Protein AF-A0A5C5ZYQ6-F1 (afdb_monomer)

Sequence (89 aa):
MSGLMNWKAFVLAAVVATVSLTQAGNASAGDHYYQPDCYWKTVTVYESIKKPYTAYVTKYDHCGHPYQAKVVRYKTVQVPVTKRIKVCH

Radius of gyration: 35.17 Å; Cα contacts (8 Å, |Δi|>4): 97; chains: 1; bounding box: 85×56×68 Å

pLDDT: mean 78.34, std 20.79, range [38.72, 98.19]

Solvent-accessible surface area (backbone atoms only — not comparable to full-atom values): 6047 Å² total; per-residue (Å²): 136,85,85,82,80,64,66,74,65,61,56,60,63,60,58,68,72,69,76,77,78,91,69,84,71,82,81,78,82,83,73,95,69,86,74,60,60,64,48,79,42,81,45,80,44,75,43,82,41,81,42,78,44,85,44,76,41,83,44,63,53,99,86,65,51,77,44,79,43,84,42,82,45,75,46,80,42,77,43,84,42,83,43,80,43,81,46,68,91

Foldseek 3Di:
DDDDDPPVVVVVVVVVVPPPPPDPDPPPPDDPDDDFDKDKDKDKDWDWDKDKDWDWDWDADPVRDTDTDIDIDIDIDTDIDIDIDIDTD

Mean predicted aligned error: 17.07 Å

Secondary structure (DSSP, 8-state):
------HHHHHHHHHHTSSS------------S----EEEEEEEEEEEEEEEEEEEEEEE-TT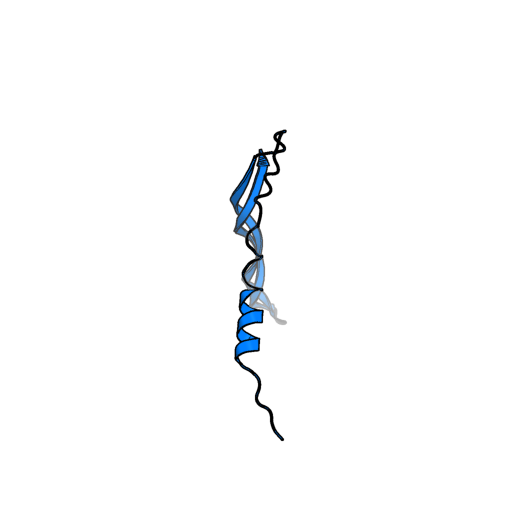--EEEEEEEEEEEEEEEEEEEEEEE-

Organism: NCBI:txid2528005

Structure (mmCIF, N/CA/C/O backbone):
data_AF-A0A5C5ZYQ6-F1
#
_entry.id   AF-A0A5C5ZYQ6-F1
#
loop_
_atom_site.group_PDB
_atom_site.id
_atom_site.type_symbol
_atom_site.label_atom_id
_atom_site.label_alt_id
_atom_site.label_comp_id
_atom_site.label_asym_id
_atom_site.label_entity_id
_atom_site.label_seq_id
_atom_site.pdbx_PDB_ins_code
_atom_site.Cartn_x
_atom_site.Cartn_y
_atom_site.Cartn_z
_atom_site.occupancy
_atom_site.B_iso_or_equiv
_atom_site.auth_seq_id
_atom_site.auth_comp_id
_atom_site.auth_asym_id
_atom_site.auth_atom_id
_atom_site.pdbx_PDB_model_num
ATOM 1 N N . MET A 1 1 ? 56.814 -49.183 11.050 1.00 38.72 1 MET A N 1
ATOM 2 C CA . MET A 1 1 ? 57.803 -48.108 10.836 1.00 38.72 1 MET A CA 1
ATOM 3 C C . MET A 1 1 ? 57.189 -47.086 9.906 1.00 38.72 1 MET A C 1
ATOM 5 O O . MET A 1 1 ? 56.742 -47.437 8.823 1.00 38.72 1 MET A O 1
ATOM 9 N N . SER A 1 2 ? 57.048 -45.879 10.434 1.00 39.88 2 SER A N 1
ATOM 10 C CA . SER A 1 2 ? 56.329 -44.737 9.882 1.00 39.88 2 SER A CA 1
ATOM 11 C C . SER A 1 2 ? 57.008 -44.193 8.625 1.00 39.88 2 SER A C 1
ATOM 13 O O . SER A 1 2 ? 58.213 -44.344 8.449 1.00 39.88 2 SER A O 1
ATOM 15 N N . GLY A 1 3 ? 56.194 -43.607 7.750 1.00 50.09 3 GLY A N 1
ATOM 16 C CA . GLY A 1 3 ? 56.513 -43.347 6.354 1.00 50.09 3 GLY A CA 1
ATOM 17 C C . GLY A 1 3 ? 57.555 -42.268 6.079 1.00 50.09 3 GLY A C 1
ATOM 18 O O . GLY A 1 3 ? 57.783 -41.355 6.867 1.00 50.09 3 GLY A O 1
ATOM 19 N N . LEU A 1 4 ? 58.086 -42.337 4.861 1.00 46.78 4 LEU A N 1
ATOM 20 C CA . LEU A 1 4 ? 58.627 -41.185 4.159 1.00 46.78 4 LEU A CA 1
ATOM 21 C C . LEU A 1 4 ? 57.831 -41.028 2.859 1.00 46.78 4 LEU A C 1
ATOM 23 O O . LEU A 1 4 ? 58.048 -41.726 1.871 1.00 46.78 4 LEU A O 1
ATOM 27 N N . MET A 1 5 ? 56.839 -40.143 2.905 1.00 58.47 5 MET A N 1
ATOM 28 C CA . MET A 1 5 ? 56.022 -39.763 1.760 1.00 58.47 5 MET A CA 1
ATOM 29 C C . MET A 1 5 ? 56.882 -38.912 0.815 1.00 58.47 5 MET A C 1
ATOM 31 O O . MET A 1 5 ? 57.365 -37.845 1.193 1.00 58.47 5 MET A O 1
ATOM 35 N N . ASN A 1 6 ? 57.123 -39.411 -0.400 1.00 60.41 6 ASN A N 1
ATOM 36 C CA . ASN A 1 6 ? 57.985 -38.776 -1.397 1.00 60.41 6 ASN A CA 1
ATOM 37 C C . ASN A 1 6 ? 57.287 -37.540 -1.990 1.00 60.41 6 ASN A C 1
ATOM 39 O O . ASN A 1 6 ? 56.593 -37.611 -3.001 1.00 60.41 6 ASN A O 1
ATOM 43 N N . TRP A 1 7 ? 57.478 -36.402 -1.327 1.00 51.97 7 TRP A N 1
ATOM 44 C CA . TRP A 1 7 ? 56.978 -35.061 -1.658 1.00 51.97 7 TRP A CA 1
ATOM 45 C C . TRP A 1 7 ? 57.107 -34.672 -3.143 1.00 51.97 7 TRP A C 1
ATOM 47 O O . TRP A 1 7 ? 56.250 -33.973 -3.683 1.00 51.97 7 TRP A O 1
ATOM 57 N N . LYS A 1 8 ? 58.127 -35.176 -3.848 1.00 51.44 8 LYS A N 1
ATOM 58 C CA . LYS A 1 8 ? 58.326 -34.909 -5.282 1.00 51.44 8 LYS A CA 1
ATOM 59 C C . LYS A 1 8 ? 57.233 -35.522 -6.165 1.00 51.44 8 LYS A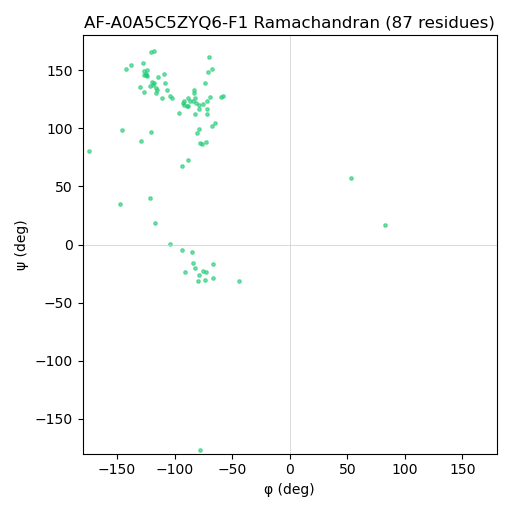 C 1
ATOM 61 O O . LYS A 1 8 ? 56.924 -34.964 -7.214 1.00 51.44 8 LYS A O 1
ATOM 66 N N . ALA A 1 9 ? 56.619 -36.624 -5.729 1.00 54.59 9 ALA A N 1
ATOM 67 C CA . ALA A 1 9 ? 55.519 -37.269 -6.443 1.00 54.59 9 ALA A CA 1
ATOM 68 C C . ALA A 1 9 ? 54.208 -36.465 -6.356 1.00 54.59 9 ALA A C 1
ATOM 70 O O . ALA A 1 9 ? 53.367 -36.570 -7.245 1.00 54.59 9 ALA A O 1
ATOM 71 N N . PHE A 1 10 ? 54.050 -35.622 -5.330 1.00 52.84 10 PHE A N 1
ATOM 72 C CA . PHE A 1 10 ? 52.843 -34.811 -5.141 1.00 52.84 10 PHE A CA 1
ATOM 73 C C . PHE A 1 10 ? 52.802 -33.565 -6.038 1.00 52.84 10 PHE A C 1
ATOM 75 O O . PHE A 1 10 ? 51.726 -33.099 -6.400 1.00 52.84 10 PHE A O 1
ATOM 82 N N . VAL A 1 11 ? 53.960 -33.039 -6.448 1.00 55.44 11 VAL A N 1
ATOM 83 C CA . VAL A 1 11 ? 54.034 -31.816 -7.269 1.00 55.44 11 VAL A CA 1
ATOM 84 C C . VAL A 1 11 ? 53.758 -32.102 -8.751 1.00 55.44 11 VAL A C 1
ATOM 86 O O . VAL A 1 11 ? 53.163 -31.274 -9.434 1.00 55.44 11 VAL A O 1
ATOM 89 N N . LEU A 1 12 ? 54.106 -33.292 -9.256 1.00 48.75 12 LEU A N 1
ATOM 90 C CA . LEU A 1 12 ? 53.917 -33.620 -10.675 1.00 48.75 12 LEU A CA 1
ATOM 91 C C . LEU A 1 12 ? 52.448 -33.881 -11.057 1.00 48.75 12 LEU A C 1
ATOM 93 O O . LEU A 1 12 ? 52.046 -33.578 -12.176 1.00 48.75 12 LEU A O 1
ATOM 97 N N . ALA A 1 13 ? 51.633 -34.389 -10.128 1.00 50.50 13 ALA A N 1
ATOM 98 C CA . ALA A 1 13 ? 50.202 -34.605 -10.359 1.00 50.50 13 ALA A CA 1
ATOM 99 C C . ALA A 1 13 ? 49.389 -33.293 -10.336 1.00 50.50 13 ALA A C 1
ATOM 101 O O . ALA A 1 13 ? 48.327 -33.216 -10.949 1.00 50.50 13 ALA A O 1
ATOM 102 N N . ALA A 1 14 ? 49.902 -32.244 -9.683 1.00 49.91 14 ALA A N 1
ATOM 103 C CA . ALA A 1 14 ? 49.242 -30.940 -9.601 1.00 49.91 14 ALA A CA 1
ATOM 104 C C . ALA A 1 14 ? 49.482 -30.047 -10.836 1.00 49.91 14 ALA A C 1
ATOM 106 O O . ALA A 1 14 ? 48.702 -29.131 -11.082 1.00 49.91 14 ALA A O 1
ATOM 107 N N . VAL A 1 15 ? 50.526 -30.312 -11.633 1.00 50.69 15 VAL A N 1
ATOM 108 C CA . VAL A 1 15 ? 50.853 -29.515 -12.835 1.00 50.69 15 VAL A CA 1
ATOM 109 C C . VAL A 1 15 ? 50.191 -30.069 -14.105 1.00 50.69 15 VAL A C 1
ATOM 111 O O . VAL A 1 15 ? 49.930 -29.321 -15.039 1.00 50.69 15 VAL A O 1
ATOM 114 N N . VAL A 1 16 ? 49.831 -31.356 -14.141 1.00 51.31 16 VAL A N 1
ATOM 115 C CA . VAL A 1 16 ? 49.119 -31.946 -15.296 1.00 51.31 16 VAL A CA 1
ATOM 116 C C . VAL A 1 16 ? 47.600 -31.719 -15.226 1.00 51.31 16 VAL A C 1
ATOM 118 O O . VAL A 1 16 ? 46.919 -31.799 -16.241 1.00 51.31 16 VAL A O 1
ATOM 121 N N . ALA A 1 17 ? 47.058 -31.339 -14.064 1.00 50.06 17 ALA A N 1
ATOM 122 C CA . ALA A 1 17 ? 45.649 -30.956 -13.921 1.00 50.06 17 ALA A CA 1
ATOM 123 C C . ALA A 1 17 ? 45.362 -29.476 -14.260 1.0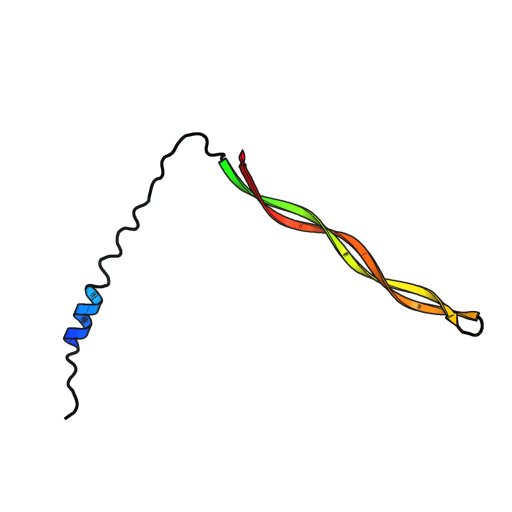0 50.06 17 ALA A C 1
ATOM 125 O O . ALA A 1 17 ? 44.200 -29.075 -14.301 1.00 50.06 17 ALA A O 1
ATOM 126 N N . THR A 1 18 ? 46.387 -28.650 -14.508 1.00 49.97 18 THR A N 1
ATOM 127 C CA . THR A 1 18 ? 46.227 -27.203 -14.762 1.00 49.97 18 THR A CA 1
ATOM 128 C C . THR A 1 18 ? 46.365 -26.796 -16.233 1.00 49.97 18 THR A C 1
ATOM 130 O O . THR A 1 18 ? 46.187 -25.621 -16.547 1.00 49.97 18 THR A O 1
ATOM 133 N N . VAL A 1 19 ? 46.601 -27.738 -17.159 1.00 53.78 19 VAL A N 1
ATOM 134 C CA . VAL A 1 19 ? 46.831 -27.449 -18.595 1.00 53.78 19 VAL A CA 1
ATOM 135 C C . VAL A 1 19 ? 45.815 -28.151 -19.510 1.00 53.78 19 VAL A C 1
ATOM 137 O O . VAL A 1 19 ? 46.150 -28.654 -20.576 1.00 53.78 19 VAL A O 1
ATOM 140 N N . SER A 1 20 ? 44.540 -28.200 -19.121 1.00 53.09 20 SER A N 1
ATOM 141 C CA . SER A 1 20 ? 43.473 -28.631 -20.044 1.00 53.09 20 SER A CA 1
ATOM 142 C C . SER A 1 20 ? 42.122 -27.951 -19.803 1.00 53.09 20 SER A C 1
ATOM 144 O O . SER A 1 20 ? 41.073 -28.553 -20.000 1.00 53.09 20 SER A O 1
ATOM 146 N N . LEU A 1 21 ? 42.137 -26.674 -19.407 1.00 51.69 21 LEU A N 1
ATOM 147 C CA . LEU A 1 21 ? 40.949 -25.802 -19.410 1.00 51.69 21 LEU A CA 1
ATOM 148 C C . LEU A 1 21 ? 41.095 -24.604 -20.365 1.00 51.69 21 LEU A C 1
ATOM 150 O O . LEU A 1 21 ? 40.345 -23.636 -20.288 1.00 51.69 21 LEU A O 1
ATOM 154 N N . THR A 1 22 ? 42.024 -24.673 -21.319 1.00 55.81 22 THR A N 1
ATOM 155 C CA . THR A 1 22 ? 42.147 -23.696 -22.410 1.00 55.81 22 THR A CA 1
ATOM 156 C C . THR A 1 22 ? 41.383 -24.156 -23.649 1.00 55.81 22 THR A C 1
ATOM 158 O O . THR A 1 22 ? 41.992 -24.484 -24.661 1.00 55.81 22 THR A O 1
ATOM 161 N N . GLN A 1 23 ? 40.052 -24.193 -23.563 1.00 54.59 23 GLN A N 1
ATOM 162 C CA . GLN A 1 23 ? 39.150 -23.898 -24.688 1.00 54.59 23 GLN A CA 1
ATOM 163 C C . GLN A 1 23 ? 37.693 -23.902 -24.209 1.00 54.59 23 GLN A C 1
ATOM 165 O O . GLN A 1 23 ? 36.942 -24.850 -24.411 1.00 54.59 23 GLN A O 1
ATOM 170 N N . ALA A 1 24 ? 37.253 -22.799 -23.606 1.00 52.03 24 ALA A N 1
ATOM 171 C CA . ALA A 1 24 ? 35.870 -22.389 -23.807 1.00 52.03 24 ALA A CA 1
ATOM 172 C C . ALA A 1 24 ? 35.827 -21.765 -25.208 1.00 52.03 24 ALA A C 1
ATOM 174 O O . ALA A 1 24 ? 36.095 -20.578 -25.380 1.00 52.03 24 ALA A O 1
ATOM 175 N N . GLY A 1 25 ? 35.634 -22.596 -26.233 1.00 55.53 25 GLY A N 1
ATOM 176 C CA . GLY A 1 25 ? 35.371 -22.095 -27.575 1.00 55.53 25 GLY A CA 1
ATOM 177 C C . GLY A 1 25 ? 34.120 -21.222 -27.527 1.00 55.53 25 GLY A C 1
ATOM 178 O O . GLY A 1 25 ? 33.088 -21.649 -27.011 1.00 55.53 25 GLY A O 1
ATOM 179 N N . ASN A 1 26 ? 34.204 -19.996 -28.039 1.00 58.31 26 ASN A N 1
ATOM 180 C CA . ASN A 1 26 ? 33.015 -19.187 -28.267 1.00 58.31 26 ASN A CA 1
ATOM 181 C C . ASN A 1 26 ? 32.182 -19.898 -29.337 1.00 58.31 26 ASN A C 1
ATOM 183 O O . ASN A 1 26 ? 32.539 -19.884 -30.515 1.00 58.31 26 ASN A O 1
ATOM 187 N N . ALA A 1 27 ? 31.088 -20.542 -28.937 1.00 57.72 27 ALA A N 1
ATOM 188 C CA . ALA A 1 27 ? 30.088 -21.001 -29.883 1.00 57.72 27 ALA A CA 1
ATOM 189 C C . ALA A 1 27 ? 29.422 -19.759 -30.494 1.00 57.72 27 ALA A C 1
ATOM 191 O O . ALA A 1 27 ? 28.604 -19.101 -29.855 1.00 57.72 27 ALA A O 1
ATOM 192 N N . SER A 1 28 ? 29.807 -19.406 -31.721 1.00 61.59 28 SER A N 1
ATOM 193 C CA . SER A 1 28 ? 29.049 -18.457 -32.535 1.00 61.59 28 SER A CA 1
ATOM 194 C C . SER A 1 28 ? 27.894 -19.220 -33.172 1.00 61.59 28 SER A C 1
ATOM 196 O O . SER A 1 28 ? 28.069 -19.901 -34.182 1.00 61.59 28 SER A O 1
ATOM 198 N N . ALA A 1 29 ? 26.719 -19.156 -32.550 1.00 56.88 29 ALA A N 1
ATOM 199 C CA . ALA A 1 29 ? 25.483 -19.569 -33.195 1.00 56.88 29 ALA A CA 1
ATOM 200 C C . ALA A 1 29 ? 25.048 -18.441 -34.138 1.00 56.88 29 ALA A C 1
ATOM 202 O O . ALA A 1 29 ? 24.325 -17.524 -33.751 1.00 56.88 29 ALA A O 1
ATOM 203 N N . GLY A 1 30 ? 25.559 -18.476 -35.366 1.00 59.97 30 GLY A N 1
ATOM 204 C CA . GLY A 1 30 ? 25.030 -17.671 -36.454 1.00 59.97 30 GLY A CA 1
ATOM 205 C C . GLY A 1 30 ? 23.774 -18.337 -36.993 1.00 59.97 30 GLY A C 1
ATOM 206 O O . GLY A 1 30 ? 23.885 -19.262 -37.787 1.00 59.97 30 GLY A O 1
ATOM 207 N N . ASP A 1 31 ? 22.605 -17.858 -36.579 1.00 51.12 31 ASP A N 1
ATOM 208 C CA . ASP A 1 31 ? 21.372 -18.082 -37.332 1.00 51.12 31 ASP A CA 1
ATOM 209 C C . ASP A 1 31 ? 20.683 -16.729 -37.522 1.00 51.12 31 ASP A C 1
ATOM 211 O O . ASP A 1 31 ? 19.958 -16.209 -36.671 1.00 51.12 31 ASP A O 1
ATOM 215 N N . HIS A 1 32 ? 21.060 -16.075 -38.619 1.00 56.50 32 HIS A N 1
ATOM 216 C CA . HIS A 1 32 ? 20.630 -14.731 -38.975 1.00 56.50 32 HIS A CA 1
ATOM 217 C C . HIS A 1 32 ? 19.329 -14.822 -39.774 1.00 56.50 32 HIS A C 1
ATOM 219 O O . HIS A 1 32 ? 19.314 -14.637 -40.988 1.00 56.50 32 HIS A O 1
ATOM 225 N N . TYR A 1 33 ? 18.229 -15.141 -39.093 1.00 53.78 33 TYR A N 1
ATOM 226 C CA . TYR A 1 33 ? 16.893 -15.006 -39.665 1.00 53.78 33 TYR A CA 1
ATOM 227 C C . TYR A 1 33 ? 15.901 -14.611 -38.565 1.00 53.78 33 TYR A C 1
ATOM 229 O O . TYR A 1 33 ? 15.462 -15.436 -37.772 1.00 53.78 33 TYR A O 1
ATOM 237 N N . TYR A 1 34 ? 15.600 -13.309 -38.495 1.00 58.69 34 TYR A N 1
ATOM 238 C CA . TYR A 1 34 ? 14.559 -12.714 -37.646 1.00 58.69 34 TYR A CA 1
ATOM 23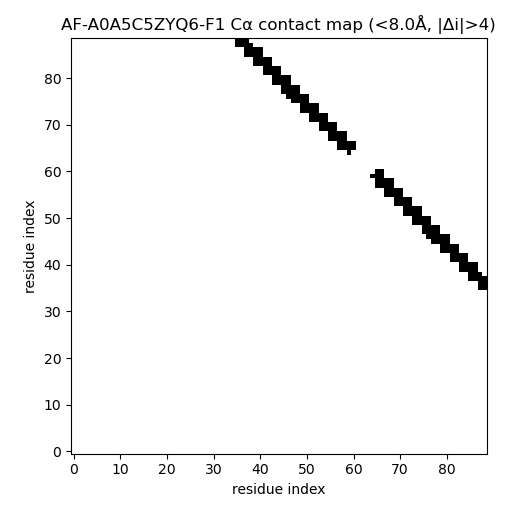9 C C . TYR A 1 34 ? 14.637 -13.081 -36.148 1.00 58.69 34 TYR A C 1
ATOM 241 O O . TYR A 1 34 ? 13.680 -13.581 -35.559 1.00 58.69 34 TYR A O 1
ATOM 249 N N . GLN A 1 35 ? 15.768 -12.799 -35.489 1.00 61.75 35 GLN A N 1
ATOM 250 C CA . GLN A 1 35 ? 15.755 -12.722 -34.026 1.00 61.75 35 GLN A CA 1
ATOM 251 C C . GLN A 1 35 ? 15.170 -11.366 -33.622 1.00 61.75 35 GLN A C 1
ATOM 253 O O . GLN A 1 35 ? 15.772 -10.348 -33.969 1.00 61.75 35 GLN A O 1
ATOM 258 N N . PRO A 1 36 ? 14.017 -11.327 -32.926 1.00 70.50 36 PRO A N 1
ATOM 259 C CA . PRO A 1 36 ? 13.501 -10.074 -32.407 1.00 70.50 36 PRO A CA 1
ATOM 260 C C . PRO A 1 36 ? 14.545 -9.502 -31.452 1.00 70.50 36 PRO A C 1
ATOM 262 O O . PRO A 1 36 ? 15.032 -10.203 -30.555 1.00 70.50 36 PRO A O 1
ATOM 265 N N . ASP A 1 37 ? 14.934 -8.254 -31.684 1.00 83.56 37 ASP A N 1
ATOM 266 C CA . ASP A 1 37 ? 15.945 -7.609 -30.862 1.00 83.56 37 ASP A CA 1
ATOM 267 C C . ASP A 1 37 ? 15.298 -7.311 -29.508 1.00 83.56 37 ASP A C 1
ATOM 269 O O . ASP A 1 37 ? 14.314 -6.580 -29.384 1.00 83.56 37 ASP A O 1
ATOM 273 N N . CYS A 1 38 ? 15.787 -8.019 -28.492 1.00 87.75 38 CYS A N 1
ATOM 274 C CA . CYS A 1 38 ? 15.223 -7.998 -27.160 1.00 87.75 38 CYS A CA 1
ATOM 275 C C . CYS A 1 38 ? 16.179 -7.311 -26.196 1.00 87.75 38 CYS A C 1
ATOM 277 O O . CYS A 1 38 ? 17.297 -7.779 -25.976 1.00 87.75 38 CYS A O 1
ATOM 279 N N . TYR A 1 39 ? 15.687 -6.304 -25.484 1.00 88.81 39 TYR A N 1
ATOM 280 C CA . TYR A 1 39 ? 16.431 -5.650 -24.415 1.00 88.81 39 TYR A CA 1
ATOM 281 C C . TYR A 1 39 ? 15.631 -5.607 -23.115 1.00 88.81 39 TYR A C 1
ATOM 283 O O . TYR A 1 39 ? 14.399 -5.683 -23.072 1.00 88.81 39 TYR A O 1
ATOM 291 N N . TRP A 1 40 ? 16.358 -5.502 -22.006 1.00 91.69 40 TRP A N 1
ATOM 292 C CA . TRP A 1 40 ? 15.750 -5.326 -20.697 1.00 91.69 40 TRP A CA 1
ATOM 293 C C . TRP A 1 40 ? 15.540 -3.848 -20.411 1.00 91.69 40 TRP A C 1
ATOM 295 O O . TRP A 1 40 ? 16.494 -3.071 -20.412 1.00 91.69 40 TRP A O 1
ATOM 305 N N . LYS A 1 41 ? 14.305 -3.481 -20.081 1.00 91.88 41 LYS A N 1
ATOM 306 C CA . LYS A 1 41 ? 13.932 -2.122 -19.703 1.00 91.88 41 LYS A CA 1
ATOM 307 C C . LYS A 1 41 ? 13.454 -2.093 -18.260 1.00 91.88 41 LYS A C 1
ATOM 309 O O . LYS A 1 41 ? 12.644 -2.921 -17.844 1.00 91.88 41 LYS A O 1
ATOM 314 N N . THR A 1 42 ? 13.936 -1.117 -17.504 1.00 95.12 42 THR A N 1
ATOM 315 C CA . THR A 1 42 ? 13.398 -0.802 -16.182 1.00 95.12 42 THR A CA 1
ATOM 316 C C . THR A 1 42 ? 12.198 0.121 -16.352 1.00 95.12 42 THR A C 1
ATOM 318 O O . THR A 1 42 ? 12.312 1.179 -16.969 1.00 95.12 42 THR A O 1
ATOM 321 N N . VAL A 1 43 ? 11.046 -0.285 -15.831 1.00 94.75 43 VAL A N 1
ATOM 322 C CA . VAL A 1 43 ? 9.798 0.482 -15.882 1.00 94.75 43 VAL A CA 1
ATOM 323 C C . VAL A 1 43 ? 9.216 0.635 -14.483 1.00 94.75 43 VAL A C 1
ATOM 325 O O . VAL A 1 43 ? 9.365 -0.249 -13.638 1.00 94.75 43 VAL A O 1
ATOM 328 N N . THR A 1 44 ? 8.527 1.746 -14.249 1.00 96.06 44 THR A N 1
ATOM 329 C CA . THR A 1 44 ? 7.728 1.949 -13.039 1.00 96.06 44 THR A CA 1
ATOM 330 C C . THR A 1 44 ? 6.304 1.492 -13.319 1.00 96.06 44 THR A C 1
ATOM 332 O O . THR A 1 44 ? 5.650 2.014 -14.219 1.00 96.06 44 THR A O 1
ATOM 335 N N . VAL A 1 45 ? 5.823 0.517 -12.553 1.00 94.25 45 VAL A N 1
ATOM 336 C CA . VAL A 1 45 ? 4.448 0.007 -12.619 1.00 94.25 45 VAL A CA 1
ATOM 337 C C . VAL A 1 45 ? 3.751 0.328 -11.305 1.00 94.25 45 VAL A C 1
ATOM 339 O O . VAL A 1 45 ? 4.375 0.288 -10.250 1.00 94.25 45 VAL A O 1
ATOM 342 N N . TYR A 1 46 ? 2.462 0.645 -11.352 1.00 95.00 46 TYR A N 1
ATOM 343 C CA . TYR A 1 46 ? 1.666 0.865 -10.149 1.00 95.00 46 TYR A CA 1
ATOM 344 C C . TYR A 1 46 ? 0.983 -0.430 -9.726 1.00 95.00 46 TYR A C 1
ATOM 346 O O . TYR A 1 46 ? 0.223 -1.017 -10.495 1.00 95.00 46 TYR A O 1
ATOM 354 N N . GLU A 1 47 ? 1.256 -0.867 -8.501 1.00 95.38 47 GLU A N 1
ATOM 355 C CA . GLU A 1 47 ? 0.636 -2.049 -7.913 1.00 95.38 47 GLU A CA 1
ATOM 356 C C . GLU A 1 47 ? -0.365 -1.671 -6.826 1.00 95.38 47 GLU A C 1
ATOM 358 O O . GLU A 1 47 ? -0.108 -0.808 -5.983 1.00 95.38 47 GLU A O 1
ATOM 363 N N . SER A 1 48 ? -1.500 -2.369 -6.819 1.00 96.44 48 SER A N 1
ATOM 364 C CA . SER A 1 48 ? -2.540 -2.197 -5.812 1.00 96.44 48 SER A CA 1
ATOM 365 C C . SER A 1 48 ? -2.206 -2.994 -4.558 1.00 96.44 48 SER A C 1
ATOM 367 O O . SER 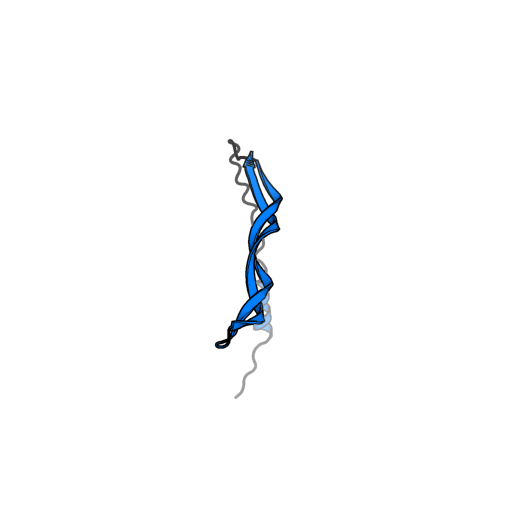A 1 48 ? -2.245 -4.223 -4.556 1.00 96.44 48 SER A O 1
ATOM 369 N N . ILE A 1 49 ? -1.917 -2.290 -3.467 1.00 96.50 49 ILE A N 1
ATOM 370 C CA . ILE A 1 49 ? -1.539 -2.884 -2.182 1.00 96.50 49 ILE A CA 1
ATOM 371 C C . ILE A 1 49 ? -2.564 -2.493 -1.118 1.00 96.50 49 ILE A C 1
ATOM 373 O O . ILE A 1 49 ? -2.973 -1.335 -1.018 1.00 96.50 49 ILE A O 1
ATOM 377 N N . LYS A 1 50 ? -2.961 -3.450 -0.270 1.00 97.25 50 LYS A N 1
ATOM 378 C CA . LYS A 1 50 ? -3.766 -3.169 0.927 1.00 97.25 50 LYS A CA 1
ATOM 379 C C . LYS A 1 50 ? -2.869 -2.618 2.036 1.00 97.25 50 LYS A C 1
ATOM 381 O O . LYS A 1 50 ? -1.947 -3.297 2.483 1.00 97.25 50 LYS A O 1
ATOM 386 N N . LYS A 1 51 ? -3.147 -1.400 2.504 1.00 96.56 51 LYS A N 1
ATOM 387 C CA . LYS A 1 51 ? -2.430 -0.765 3.620 1.00 96.56 51 LYS A CA 1
ATOM 388 C C . LYS A 1 51 ? -3.363 -0.544 4.814 1.00 96.56 51 LYS A C 1
ATOM 390 O O . LYS A 1 51 ? -4.475 -0.041 4.613 1.00 96.56 51 LYS A O 1
ATOM 395 N N . PRO A 1 52 ? -2.931 -0.899 6.039 1.00 97.31 52 PRO A N 1
ATOM 396 C CA . PRO A 1 52 ? -3.695 -0.606 7.238 1.00 97.31 52 PRO A CA 1
ATOM 397 C C . PRO A 1 52 ? -3.669 0.897 7.534 1.00 97.31 52 PRO A C 1
ATOM 399 O O . PRO A 1 52 ? -2.683 1.584 7.266 1.0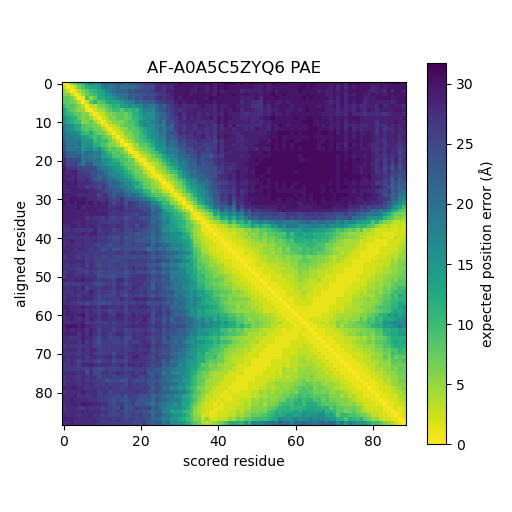0 97.31 52 PRO A O 1
ATOM 402 N N . TYR A 1 53 ? -4.746 1.405 8.118 1.00 95.75 53 TYR A N 1
ATOM 403 C CA . TYR A 1 53 ? -4.812 2.741 8.693 1.00 95.75 53 TYR A CA 1
ATOM 404 C C . TYR A 1 53 ? -5.641 2.720 9.976 1.00 95.75 53 TYR A C 1
ATOM 406 O O . TYR A 1 53 ? -6.538 1.893 10.149 1.00 95.75 53 TYR A O 1
ATOM 414 N N . THR A 1 54 ? -5.321 3.634 10.889 1.00 98.19 54 THR A N 1
ATOM 415 C CA . THR A 1 54 ? -6.098 3.827 12.115 1.00 98.19 54 THR A CA 1
ATOM 416 C C . THR A 1 54 ? -7.291 4.724 11.815 1.00 98.19 54 THR A C 1
ATOM 418 O O . THR A 1 54 ? -7.123 5.798 11.241 1.00 98.19 54 THR A O 1
ATOM 421 N N . ALA A 1 55 ? -8.479 4.302 12.234 1.00 97.06 55 ALA A N 1
ATOM 422 C CA . ALA A 1 55 ? -9.680 5.122 12.250 1.00 97.06 55 ALA A CA 1
ATOM 423 C C . ALA A 1 55 ? -10.269 5.152 13.662 1.00 97.06 55 ALA A C 1
ATOM 425 O O . ALA A 1 55 ? -10.150 4.183 14.414 1.00 97.06 55 ALA A O 1
ATOM 426 N N . TYR A 1 56 ? -10.928 6.255 13.997 1.00 97.56 56 TYR A N 1
ATOM 427 C CA . TYR A 1 56 ? -11.742 6.371 15.199 1.00 97.56 56 TYR A CA 1
ATOM 428 C C . TYR A 1 56 ? -13.204 6.277 14.785 1.00 97.56 56 TYR A C 1
ATOM 430 O O . TYR A 1 56 ? -13.628 6.943 13.838 1.00 97.56 56 TYR A O 1
ATOM 438 N N . VAL A 1 57 ? -13.940 5.377 15.427 1.00 97.31 57 VAL A N 1
ATOM 439 C CA . VAL A 1 57 ? -15.365 5.177 15.169 1.00 97.31 57 VAL A CA 1
ATOM 440 C C . VAL A 1 57 ? -16.139 5.396 16.453 1.00 97.31 57 VAL A C 1
ATOM 442 O O . VAL A 1 57 ? -15.756 4.888 17.507 1.00 97.31 57 VAL A O 1
ATOM 445 N N . THR A 1 58 ? -17.252 6.112 16.348 1.00 98.12 58 THR A N 1
ATOM 446 C CA . THR A 1 58 ? -18.195 6.248 17.452 1.00 98.12 58 THR A CA 1
ATOM 447 C C . THR A 1 58 ? -18.932 4.928 17.640 1.00 98.12 58 THR A C 1
ATOM 449 O O . THR A 1 58 ? -19.544 4.408 16.704 1.00 98.12 58 THR A O 1
ATOM 452 N N . LYS A 1 59 ? -18.855 4.375 18.846 1.00 97.56 59 LYS A N 1
ATOM 453 C CA . LYS A 1 59 ? -19.644 3.228 19.304 1.00 97.56 59 LYS A CA 1
ATOM 454 C C . LYS A 1 59 ? -20.462 3.642 20.520 1.00 97.56 59 LYS A C 1
ATOM 456 O O . LYS A 1 59 ? -20.188 4.680 21.110 1.00 97.56 59 LYS A O 1
ATOM 461 N N . TYR A 1 60 ? -21.437 2.823 20.886 1.00 98.00 60 TYR A N 1
ATOM 462 C CA . TYR A 1 60 ? -22.306 3.055 22.033 1.00 98.00 60 TYR A CA 1
ATOM 463 C C . TYR A 1 60 ? -22.136 1.923 23.045 1.00 98.00 60 TYR A C 1
ATOM 465 O O . TYR A 1 60 ? -21.946 0.768 22.649 1.00 98.00 60 TYR A O 1
ATOM 473 N N . ASP A 1 61 ? -22.102 2.259 24.334 1.00 96.81 61 ASP A N 1
ATOM 474 C CA . ASP A 1 61 ? -22.087 1.275 25.420 1.00 96.81 61 ASP A CA 1
ATOM 475 C C . ASP A 1 61 ? -23.493 0.682 25.662 1.00 96.81 61 ASP A C 1
ATOM 477 O O . ASP A 1 61 ? -24.447 0.983 24.944 1.00 96.81 61 ASP A O 1
ATOM 481 N N . HIS A 1 62 ? -23.632 -0.177 26.677 1.00 96.75 62 HIS A N 1
ATOM 482 C CA . HIS A 1 62 ? -24.919 -0.784 27.037 1.00 96.75 62 HIS A CA 1
ATOM 483 C C . HIS A 1 62 ? -25.951 0.223 27.583 1.00 96.75 62 HIS A C 1
ATOM 485 O O . HIS A 1 62 ? -27.139 -0.085 27.597 1.00 96.75 62 HIS A O 1
ATOM 491 N N . CYS A 1 63 ? -25.510 1.413 28.002 1.00 97.38 63 CYS A N 1
ATOM 492 C CA . CYS A 1 63 ? -26.353 2.519 28.456 1.00 97.38 63 CYS A CA 1
ATOM 493 C C . CYS A 1 63 ? -26.691 3.510 27.326 1.00 97.38 63 CYS A C 1
ATOM 495 O O . CYS A 1 63 ? -27.459 4.443 27.548 1.00 97.38 63 CYS A O 1
ATOM 497 N N . GLY A 1 64 ? -26.129 3.338 26.124 1.00 97.31 64 GLY A N 1
ATOM 498 C CA . GLY A 1 64 ? -26.308 4.259 25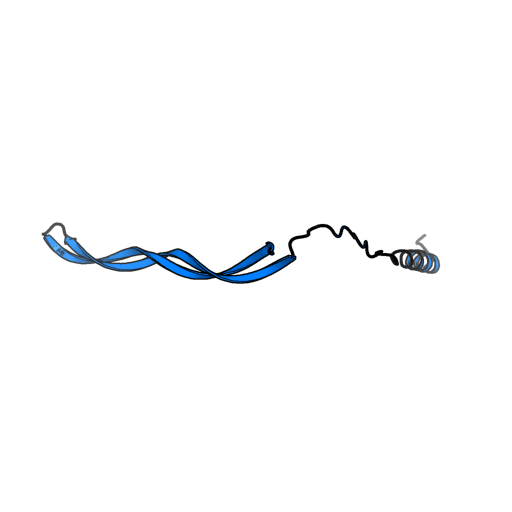.002 1.00 97.31 64 GLY A CA 1
ATOM 499 C C . GLY A 1 64 ? -25.392 5.488 25.023 1.00 97.31 64 GLY A C 1
ATOM 500 O O . GLY A 1 64 ? -25.653 6.444 24.292 1.00 97.31 64 GLY A O 1
ATOM 501 N N . HIS A 1 65 ? -24.308 5.493 25.802 1.00 97.44 65 HIS A N 1
ATOM 502 C CA . HIS A 1 65 ? -23.328 6.582 25.777 1.00 97.44 65 HIS A CA 1
ATOM 503 C C . HIS A 1 65 ? -22.314 6.400 24.639 1.00 97.44 65 HIS A C 1
ATOM 505 O O . HIS A 1 65 ? -21.757 5.306 24.479 1.00 97.44 65 HIS A O 1
ATOM 511 N N . PRO A 1 66 ? -22.033 7.456 23.849 1.00 97.81 66 PRO A N 1
ATOM 512 C CA . PRO A 1 66 ? -21.056 7.383 22.777 1.00 97.81 66 PRO A CA 1
ATOM 513 C C . PRO A 1 66 ? -19.624 7.351 23.325 1.00 97.81 66 PRO A C 1
ATOM 515 O O . PRO A 1 66 ? -19.258 8.130 24.203 1.00 97.81 66 PRO A O 1
ATOM 518 N N . TYR A 1 67 ? -18.775 6.515 22.734 1.00 97.19 67 TYR A N 1
ATOM 519 C CA . TYR A 1 67 ? -17.332 6.504 22.965 1.00 97.19 67 TYR A CA 1
ATOM 520 C C . TYR A 1 67 ? -16.564 6.316 21.653 1.00 97.19 67 TYR A C 1
ATOM 522 O O . TYR A 1 67 ? -17.070 5.750 20.681 1.00 97.19 67 TYR A O 1
ATOM 530 N N . GLN A 1 68 ? -15.316 6.790 21.620 1.00 98.06 68 GLN A N 1
ATOM 531 C CA . GLN A 1 68 ? -14.428 6.616 20.471 1.00 98.06 68 GLN A CA 1
ATOM 532 C C . GLN A 1 68 ? -13.660 5.301 20.584 1.00 98.06 68 GLN A C 1
ATOM 534 O O . GLN A 1 68 ? -12.868 5.104 21.505 1.00 98.06 68 GLN A O 1
ATOM 539 N N . ALA A 1 69 ? -13.856 4.409 19.617 1.00 97.69 69 ALA A N 1
ATOM 540 C CA . ALA A 1 69 ? -13.093 3.176 19.502 1.00 97.69 69 ALA A CA 1
ATOM 541 C C . ALA A 1 69 ? -12.028 3.311 18.408 1.00 97.69 69 ALA A C 1
ATOM 543 O O . ALA A 1 69 ? -12.337 3.614 17.253 1.00 97.69 69 ALA A O 1
ATOM 544 N N . LYS A 1 70 ? -10.769 3.029 18.758 1.00 97.69 70 LYS A N 1
ATOM 545 C CA . LYS A 1 70 ? -9.673 2.920 17.792 1.00 97.69 70 LYS A CA 1
ATOM 546 C C . LYS A 1 70 ? -9.799 1.597 17.039 1.00 97.69 70 LYS A C 1
ATOM 548 O O . LYS A 1 70 ? -9.760 0.531 17.649 1.00 97.69 70 LYS A O 1
ATOM 553 N N . VAL A 1 71 ? -9.928 1.655 15.718 1.00 97.44 71 VAL A N 1
ATOM 554 C CA . VAL A 1 71 ? -10.016 0.471 14.854 1.00 97.44 71 VAL A CA 1
ATOM 555 C C . VAL A 1 71 ? -8.976 0.532 13.744 1.00 97.44 71 VAL A C 1
ATOM 557 O O . VAL A 1 71 ? -8.658 1.601 13.221 1.00 97.44 71 VAL A O 1
ATOM 560 N N . VAL A 1 72 ? -8.453 -0.631 13.362 1.00 98.19 72 VAL A N 1
ATOM 561 C CA . VAL A 1 72 ? -7.604 -0.768 12.176 1.00 98.19 72 VAL A CA 1
ATOM 562 C C . VAL A 1 72 ? -8.496 -1.118 10.994 1.00 98.19 72 VAL A C 1
ATOM 564 O O . VAL A 1 72 ? -9.244 -2.094 11.033 1.00 98.19 72 VAL A O 1
ATOM 567 N N . ARG A 1 73 ? -8.428 -0.308 9.942 1.00 97.19 73 ARG A N 1
ATOM 568 C CA . ARG A 1 73 ? -9.105 -0.542 8.662 1.00 97.19 73 ARG A CA 1
ATOM 569 C C . ARG A 1 73 ? -8.067 -0.681 7.558 1.00 97.19 73 ARG A C 1
ATOM 571 O O . ARG A 1 73 ? -6.905 -0.341 7.750 1.00 97.19 73 ARG A O 1
ATOM 578 N N . TYR A 1 74 ? -8.485 -1.168 6.396 1.00 96.62 74 TYR A N 1
ATOM 579 C CA . TYR A 1 74 ? -7.610 -1.341 5.241 1.00 96.62 74 TYR A CA 1
ATOM 580 C C . TYR A 1 74 ? -8.113 -0.511 4.072 1.00 96.62 74 TYR A C 1
ATOM 582 O O . TYR A 1 74 ? -9.315 -0.449 3.821 1.00 96.62 74 TYR A O 1
ATOM 590 N N . LYS A 1 75 ? -7.180 0.106 3.350 1.00 96.06 75 LYS A N 1
ATOM 591 C CA . LYS A 1 75 ? -7.447 0.779 2.078 1.00 96.06 75 LYS A CA 1
ATOM 592 C C . LYS A 1 75 ? -6.531 0.229 0.997 1.00 96.06 75 LYS A C 1
ATOM 594 O O . LYS A 1 75 ? -5.381 -0.117 1.274 1.00 96.06 75 LYS A O 1
ATOM 599 N N . THR A 1 76 ? -7.040 0.156 -0.224 1.00 97.62 76 THR A N 1
ATOM 600 C CA . THR A 1 76 ? -6.229 -0.163 -1.399 1.00 97.62 76 THR A CA 1
ATOM 601 C C . THR A 1 76 ? -5.546 1.114 -1.868 1.00 97.62 76 THR A C 1
ATOM 603 O O . THR A 1 76 ? -6.207 2.131 -2.065 1.00 97.62 76 THR A O 1
ATOM 606 N N . VAL A 1 77 ? -4.226 1.076 -2.013 1.00 96.62 77 VAL A N 1
ATOM 607 C CA . VAL A 1 77 ? -3.423 2.184 -2.543 1.00 96.62 77 VAL A CA 1
ATOM 608 C C . VAL A 1 77 ? -2.593 1.699 -3.721 1.00 96.62 77 VAL A C 1
ATOM 610 O O . VAL A 1 77 ? -2.154 0.552 -3.730 1.00 96.62 77 VAL A O 1
ATOM 613 N N . GLN A 1 78 ? -2.370 2.577 -4.696 1.00 95.31 78 GLN A N 1
ATOM 614 C CA . GLN A 1 78 ? -1.439 2.323 -5.791 1.00 95.31 78 GLN A CA 1
ATOM 615 C C . GLN A 1 78 ? -0.036 2.746 -5.360 1.00 95.31 78 GLN A C 1
ATOM 617 O O . GLN A 1 78 ? 0.167 3.895 -4.962 1.00 95.31 78 GLN A O 1
ATOM 622 N N . VAL A 1 79 ? 0.921 1.826 -5.423 1.00 95.25 79 VAL A N 1
ATOM 623 C CA . VAL A 1 79 ? 2.321 2.077 -5.060 1.00 95.25 79 VAL A CA 1
ATOM 624 C C . VAL A 1 79 ? 3.195 1.900 -6.301 1.00 95.25 79 VAL A C 1
ATOM 626 O O . VAL A 1 79 ? 3.049 0.885 -6.983 1.00 95.25 79 VAL A O 1
ATOM 629 N N . PRO A 1 80 ? 4.089 2.855 -6.618 1.00 95.81 80 PRO A N 1
ATOM 630 C CA . PRO A 1 80 ? 5.035 2.690 -7.712 1.00 95.81 80 PRO A CA 1
ATOM 631 C C . PRO A 1 80 ? 6.074 1.623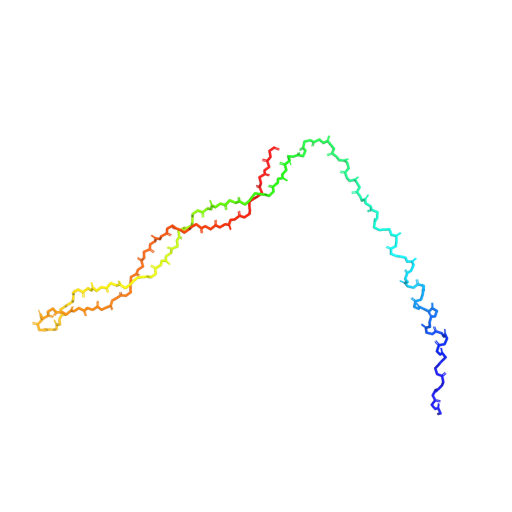 -7.348 1.00 95.81 80 PRO A C 1
ATOM 633 O O . PRO A 1 80 ? 6.720 1.697 -6.302 1.00 95.81 80 PRO A O 1
ATOM 636 N N . VAL A 1 81 ? 6.242 0.639 -8.225 1.00 94.56 81 VAL A N 1
ATOM 637 C CA . VAL A 1 81 ? 7.210 -0.450 -8.103 1.00 94.56 81 VAL A CA 1
ATOM 638 C C . VAL A 1 81 ? 8.049 -0.510 -9.370 1.00 94.56 81 VAL A C 1
ATOM 640 O O . VAL A 1 81 ? 7.533 -0.515 -10.489 1.00 94.56 81 VAL A O 1
ATOM 643 N N . THR A 1 82 ? 9.360 -0.579 -9.188 1.00 95.94 82 THR A N 1
ATOM 644 C CA . THR A 1 82 ? 10.316 -0.720 -10.281 1.00 95.94 82 THR A CA 1
ATOM 645 C C . THR A 1 82 ? 10.396 -2.180 -10.709 1.00 95.94 82 THR A C 1
ATOM 647 O O . THR A 1 82 ? 10.738 -3.048 -9.905 1.00 95.94 82 THR A O 1
ATOM 650 N N . LYS A 1 83 ? 10.109 -2.462 -11.982 1.00 93.81 83 LYS A N 1
ATOM 651 C CA . LYS A 1 83 ? 10.211 -3.803 -12.568 1.00 93.81 83 LYS A CA 1
ATOM 652 C C . LYS A 1 83 ? 11.123 -3.800 -13.781 1.00 93.81 83 LYS A C 1
ATOM 654 O O . LYS A 1 83 ? 11.141 -2.850 -14.560 1.00 93.81 83 LYS A O 1
ATOM 659 N N . ARG A 1 84 ? 11.853 -4.898 -13.960 1.00 92.12 84 ARG A N 1
ATOM 660 C CA . ARG A 1 84 ? 12.658 -5.151 -15.155 1.00 92.12 84 ARG A CA 1
ATOM 661 C C . ARG A 1 84 ? 11.835 -6.017 -16.105 1.00 92.12 84 ARG A C 1
ATOM 663 O O . ARG A 1 84 ? 11.533 -7.161 -1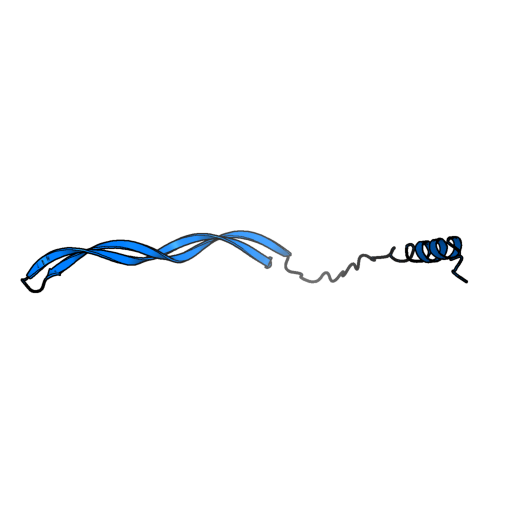5.777 1.00 92.12 84 ARG A O 1
ATOM 670 N N . ILE A 1 85 ? 11.446 -5.462 -17.248 1.00 92.44 85 ILE A N 1
ATOM 671 C CA . ILE A 1 85 ? 10.669 -6.163 -18.277 1.00 92.44 85 ILE A CA 1
ATOM 672 C C . ILE A 1 85 ? 11.542 -6.433 -19.501 1.00 92.44 85 ILE A C 1
ATOM 674 O O . ILE A 1 85 ? 12.436 -5.644 -19.815 1.00 92.44 85 ILE A O 1
ATOM 678 N N . LYS A 1 86 ? 11.290 -7.550 -20.183 1.00 91.88 86 LYS A N 1
ATOM 679 C CA . LYS A 1 86 ? 11.914 -7.861 -21.470 1.00 91.88 86 LYS A CA 1
ATOM 680 C C . LYS A 1 86 ? 11.029 -7.284 -22.573 1.00 91.88 86 LYS A C 1
ATOM 682 O O . LYS A 1 86 ? 9.859 -7.646 -22.659 1.00 91.88 86 LYS A O 1
ATOM 687 N N . VAL A 1 87 ? 11.578 -6.372 -23.365 1.00 89.75 87 VAL A N 1
ATOM 688 C CA . VAL A 1 87 ? 10.925 -5.785 -24.541 1.00 89.75 87 VAL A CA 1
ATOM 689 C C . VAL A 1 87 ? 11.603 -6.381 -25.765 1.00 89.75 87 VAL A C 1
ATOM 691 O O . VAL A 1 87 ? 12.826 -6.439 -25.778 1.00 89.75 87 VAL A O 1
ATOM 694 N N . CYS A 1 88 ? 10.826 -6.843 -26.739 1.00 88.44 88 CYS A N 1
ATOM 695 C CA . CYS A 1 88 ? 11.307 -7.424 -27.991 1.00 88.44 88 CYS A CA 1
ATOM 696 C C . CYS A 1 88 ? 10.576 -6.742 -29.154 1.00 88.44 88 CYS A C 1
ATOM 698 O O . CYS A 1 88 ? 9.358 -6.560 -29.047 1.00 88.44 88 CYS A O 1
ATOM 700 N N . HIS A 1 89 ? 11.295 -6.368 -30.213 1.00 79.94 89 HIS A N 1
ATOM 701 C CA . HIS A 1 89 ? 10.756 -5.732 -31.425 1.00 79.94 89 HIS A CA 1
ATOM 702 C C . HIS A 1 89 ? 11.133 -6.484 -32.697 1.00 79.94 89 HIS A C 1
ATOM 704 O O . HIS A 1 89 ? 12.199 -7.140 -32.710 1.00 79.94 89 HIS A O 1
#

Nearest PDB structures (foldseek):
  8egr-assembly1_J  TM=2.886E-01  e=1.647E-01  Staphylococcus phage Andhra
  6iac-assembly1_B  TM=2.455E-01  e=9.107E-02  Staphylococcus phage P68
  6klw-assembly1_F  TM=3.051E-01  e=1.542E-01  Clostridium perfringens
  6o2n-assembly1_L  TM=3.184E-01  e=7.490E-01  Clostridioides difficile
  5ec5-assembly1_B  TM=1.706E-01  e=3.630E-01  Eisenia fetida